Protein AF-A0A9X2XZZ4-F1 (afdb_monomer)

Foldseek 3Di:
DPQFPDFDDDPPDPAGQETEHEPEPDDPLVSLVVVLVVLVVGPDDNHEYEYEYAPVCVVVNCVNCPDPVNVPRPHFYWYAHPCLCVVCVVVCVVPPPDPCSVVVRIGGD

Nearest PDB structures (foldseek):
  3krs-assembly1_B  TM=5.384E-01  e=3.162E+00  Cryptosporidium parvum Iowa II
  6xhs-assembly3_F  TM=4.566E-01  e=5.737E+00  Staphylococcus aureus
  6xhr-assembly1_B  TM=4.551E-01  e=6.996E+00  Staphylococcus aureus
  7ngb-assembly1_B  TM=5.444E-01  e=9.117E+00  Homo sapiens
  4pc8-assembly1_A  TM=3.777E-01  e=6.996E+00  Trypanosoma brucei brucei

Mean predicted aligned error: 3.73 Å

InterPro domains:
  IPR059547 Type II restriction enzyme NmeDI, C-terminal domain [PF27126] (2-93)

Structure (mmCIF, N/CA/C/O backbone):
data_AF-A0A9X2XZZ4-F1
#
_entry.id   AF-A0A9X2XZZ4-F1
#
loop_
_atom_site.group_PDB
_atom_site.id
_atom_site.type_symbol
_atom_site.label_atom_id
_atom_site.label_alt_id
_atom_site.label_comp_id
_atom_site.label_asym_id
_atom_site.label_entity_id
_atom_site.label_seq_id
_atom_site.pdbx_PDB_ins_code
_atom_site.Cartn_x
_atom_site.Cartn_y
_atom_site.Cartn_z
_atom_site.occupancy
_atom_site.B_iso_or_equiv
_atom_site.auth_seq_id
_atom_site.auth_comp_id
_atom_site.auth_asym_id
_atom_site.auth_atom_id
_atom_site.pdbx_PDB_model_num
ATOM 1 N N . MET A 1 1 ? -4.856 20.047 1.719 1.00 48.12 1 MET A N 1
ATOM 2 C CA . MET A 1 1 ? -4.212 18.736 1.499 1.00 48.12 1 MET A CA 1
ATOM 3 C C . MET A 1 1 ? -5.303 17.690 1.310 1.00 48.12 1 MET A C 1
ATOM 5 O O . MET A 1 1 ? -6.062 17.462 2.237 1.00 48.12 1 MET A O 1
ATOM 9 N N . LYS A 1 2 ? -5.450 17.139 0.102 1.00 54.53 2 LYS A N 1
ATOM 10 C CA . LYS A 1 2 ? -6.360 16.025 -0.226 1.00 54.53 2 LYS A CA 1
ATOM 11 C C . LYS A 1 2 ? -5.663 15.182 -1.288 1.00 54.53 2 LYS A C 1
ATOM 13 O O . LYS A 1 2 ? -5.840 15.446 -2.469 1.00 54.53 2 LYS A O 1
ATOM 18 N N . LEU A 1 3 ? -4.768 14.295 -0.878 1.00 74.94 3 LEU A N 1
ATOM 19 C CA . LEU A 1 3 ? -3.950 13.532 -1.822 1.00 74.94 3 LEU A CA 1
ATOM 20 C C . LEU A 1 3 ? -3.757 12.083 -1.361 1.00 74.94 3 LEU A C 1
ATOM 22 O O . LEU A 1 3 ? -2.754 11.503 -1.719 1.00 74.94 3 LEU A O 1
ATOM 26 N N . ILE A 1 4 ? -4.663 11.546 -0.537 1.00 91.75 4 ILE A N 1
ATOM 27 C CA . ILE A 1 4 ? -4.741 10.098 -0.328 1.00 91.75 4 ILE A CA 1
ATOM 28 C C . ILE A 1 4 ? -5.813 9.571 -1.271 1.00 91.75 4 ILE A C 1
ATOM 30 O O . ILE A 1 4 ? -6.953 10.040 -1.199 1.00 91.75 4 ILE A O 1
ATOM 34 N N . ASP A 1 5 ? -5.446 8.646 -2.153 1.00 93.69 5 ASP A N 1
ATOM 35 C CA . ASP A 1 5 ? -6.344 8.161 -3.208 1.00 93.69 5 ASP A CA 1
ATOM 36 C C . ASP A 1 5 ? -7.551 7.397 -2.651 1.00 93.69 5 ASP A C 1
ATOM 38 O O . ASP A 1 5 ? -8.676 7.579 -3.123 1.00 93.69 5 ASP A O 1
ATOM 42 N N . VAL A 1 6 ? -7.340 6.553 -1.636 1.00 95.06 6 VAL A N 1
ATOM 43 C CA . VAL A 1 6 ? -8.414 5.773 -1.005 1.00 95.06 6 VAL A CA 1
ATOM 44 C C . VAL A 1 6 ? -8.252 5.755 0.509 1.00 95.06 6 VAL A C 1
ATOM 46 O O . VAL A 1 6 ? -7.209 5.369 1.033 1.00 95.06 6 VAL A O 1
ATOM 49 N N . LEU A 1 7 ? -9.330 6.096 1.215 1.00 93.94 7 LEU A N 1
ATOM 50 C CA . LEU A 1 7 ? -9.484 5.870 2.650 1.00 93.94 7 LEU A CA 1
ATOM 51 C C . LEU A 1 7 ? -10.514 4.766 2.875 1.00 93.94 7 LEU A C 1
ATOM 53 O O . LEU A 1 7 ? -11.611 4.809 2.317 1.00 93.94 7 LEU A O 1
ATOM 57 N N . TRP A 1 8 ? -10.166 3.794 3.710 1.00 93.44 8 TRP A N 1
ATOM 58 C CA . TRP A 1 8 ? -11.057 2.721 4.122 1.00 93.44 8 TRP A CA 1
ATOM 59 C C . TRP A 1 8 ? -11.518 2.970 5.554 1.00 93.44 8 TRP A C 1
ATOM 61 O O . TRP A 1 8 ? -10.699 3.026 6.472 1.00 93.44 8 TRP A O 1
ATOM 71 N N . PHE A 1 9 ? -12.831 3.080 5.742 1.00 92.19 9 PHE A N 1
ATOM 72 C CA . PHE A 1 9 ? -13.443 3.291 7.050 1.00 92.19 9 PHE A CA 1
ATOM 73 C C . PHE A 1 9 ? -13.955 1.988 7.653 1.00 92.19 9 PHE A C 1
ATOM 75 O O . PHE A 1 9 ? -14.460 1.110 6.946 1.00 92.19 9 PHE A O 1
ATOM 82 N N . GLU A 1 10 ? -13.852 1.869 8.970 1.00 91.31 10 GLU A N 1
ATOM 83 C CA . GLU A 1 10 ? -14.551 0.824 9.703 1.00 91.31 10 GLU A CA 1
ATOM 84 C C . GLU A 1 10 ? -16.067 0.980 9.536 1.00 91.31 10 GLU A C 1
ATOM 86 O O . GLU A 1 10 ? -16.632 2.076 9.540 1.00 91.31 10 GLU A O 1
ATOM 91 N N . LYS A 1 11 ? -16.747 -0.150 9.332 1.00 89.94 11 LYS A N 1
ATOM 92 C CA . LYS A 1 11 ? -18.173 -0.156 9.020 1.00 89.94 11 LYS A CA 1
ATOM 93 C C . LYS A 1 11 ? -18.969 0.445 10.180 1.00 89.94 11 LYS A C 1
ATOM 95 O O . LYS A 1 11 ? -18.997 -0.112 11.271 1.00 89.94 11 LYS A O 1
ATOM 100 N N . GLY A 1 12 ? -19.688 1.530 9.900 1.00 92.56 12 GLY A N 1
ATOM 101 C CA . GLY A 1 12 ? -20.537 2.206 10.884 1.00 92.56 12 GLY A CA 1
ATOM 102 C C . GLY A 1 12 ? -19.806 3.227 11.758 1.00 92.56 12 GLY A C 1
ATOM 103 O O . GLY A 1 12 ? -20.435 3.788 12.651 1.00 92.56 12 GLY A O 1
ATOM 104 N N . THR A 1 13 ? -18.526 3.505 11.499 1.00 90.50 13 THR A N 1
ATOM 105 C CA . THR A 1 13 ? -17.756 4.537 12.206 1.00 90.50 13 THR A CA 1
ATOM 106 C C . THR A 1 13 ? -17.090 5.494 11.211 1.00 90.50 13 THR A C 1
ATOM 108 O O . THR A 1 13 ? -17.113 5.286 9.998 1.00 90.50 13 THR A O 1
ATOM 111 N N . SER A 1 14 ? -16.515 6.585 11.719 1.00 88.69 14 SER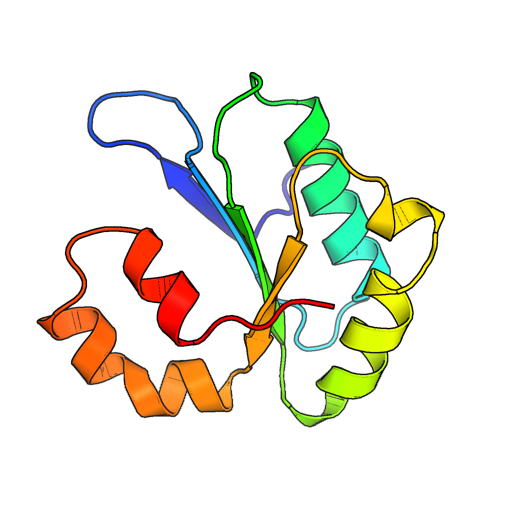 A N 1
ATOM 112 C CA . SER A 1 14 ? -15.656 7.494 10.947 1.00 88.69 14 SER A CA 1
ATOM 113 C C . SER A 1 14 ? -14.167 7.173 11.115 1.00 88.69 14 SER A C 1
ATOM 115 O O . SER A 1 14 ? -13.322 8.000 10.774 1.00 88.69 14 SER A O 1
ATOM 117 N N . ASN A 1 15 ? -13.835 5.998 11.657 1.00 89.50 15 ASN A N 1
ATOM 118 C CA . ASN A 1 15 ? -12.457 5.596 11.913 1.00 89.50 15 ASN A CA 1
ATOM 119 C C . ASN A 1 15 ? -11.824 5.076 10.623 1.00 89.50 15 ASN A C 1
ATOM 121 O O . ASN A 1 15 ? -12.356 4.164 9.988 1.00 89.50 15 ASN A O 1
ATOM 125 N N . VAL A 1 16 ? -10.684 5.648 10.239 1.00 90.88 16 VAL A N 1
ATOM 126 C CA . VAL A 1 16 ? -9.879 5.160 9.113 1.00 90.88 16 VAL A CA 1
ATOM 127 C C . VAL A 1 16 ? -9.092 3.944 9.584 1.00 90.88 16 VAL A C 1
ATOM 129 O O . VAL A 1 16 ? -8.264 4.086 10.470 1.00 90.88 16 VAL A O 1
ATOM 132 N N . ILE A 1 17 ? -9.322 2.779 8.976 1.00 91.94 17 ILE A N 1
ATOM 133 C CA . ILE A 1 17 ? -8.629 1.515 9.300 1.00 91.94 17 ILE A CA 1
ATOM 134 C C . ILE A 1 17 ? -7.563 1.134 8.271 1.00 91.94 17 ILE A C 1
ATOM 136 O O . ILE A 1 17 ? -6.650 0.359 8.553 1.00 91.94 17 ILE A O 1
ATOM 140 N N . ALA A 1 18 ? -7.666 1.673 7.057 1.00 93.50 18 ALA A N 1
ATOM 141 C CA . ALA A 1 18 ? -6.633 1.534 6.047 1.00 93.50 18 ALA A CA 1
ATOM 142 C C . ALA A 1 18 ? -6.627 2.723 5.089 1.00 93.50 18 ALA A C 1
ATOM 144 O O . ALA A 1 18 ? -7.641 3.398 4.902 1.00 93.50 18 ALA A O 1
ATOM 145 N N . ALA A 1 19 ? -5.488 2.952 4.447 1.00 94.81 19 ALA A N 1
ATOM 146 C CA . ALA A 1 19 ? -5.350 3.946 3.391 1.00 94.81 19 ALA A CA 1
ATOM 147 C C . ALA A 1 19 ? -4.480 3.411 2.257 1.00 94.81 19 ALA A C 1
ATOM 149 O O . ALA A 1 19 ? -3.551 2.635 2.494 1.00 94.81 19 ALA A O 1
ATOM 150 N N . PHE A 1 20 ? -4.781 3.837 1.034 1.00 96.00 20 PHE A N 1
ATOM 151 C CA . PHE A 1 20 ? -4.065 3.429 -0.166 1.00 96.00 20 PHE A CA 1
ATOM 152 C C . PHE A 1 20 ? -3.664 4.658 -0.962 1.00 96.00 20 PHE A C 1
ATOM 154 O O . PHE A 1 20 ? -4.485 5.542 -1.205 1.00 96.00 20 PHE A O 1
ATOM 161 N N . GLU A 1 21 ? -2.411 4.656 -1.392 1.00 96.00 21 GLU A N 1
ATOM 162 C CA . GLU A 1 21 ? -1.816 5.702 -2.207 1.00 96.00 21 GLU A CA 1
ATOM 163 C C . GLU A 1 21 ? -1.186 5.089 -3.459 1.00 96.00 21 GLU A C 1
ATOM 165 O O . GLU A 1 21 ? -0.333 4.202 -3.369 1.00 96.00 21 GLU A O 1
ATOM 170 N N . VAL A 1 22 ? -1.612 5.531 -4.640 1.00 95.69 22 VAL A N 1
ATOM 171 C CA . VAL A 1 22 ? -1.263 4.932 -5.930 1.00 95.69 22 VAL A CA 1
ATOM 172 C C . VAL A 1 22 ? -0.150 5.731 -6.606 1.00 95.69 22 VAL A C 1
ATOM 174 O O . VAL A 1 22 ? -0.366 6.733 -7.282 1.00 95.69 22 VAL A O 1
ATOM 177 N N . GLU A 1 23 ? 1.078 5.223 -6.536 1.00 93.81 23 GLU A N 1
ATOM 178 C CA . GLU A 1 23 ? 2.262 5.922 -7.045 1.00 93.81 23 GLU A CA 1
ATOM 179 C C . GLU A 1 23 ? 2.745 5.342 -8.386 1.00 93.81 23 GLU A C 1
ATOM 181 O O . GLU A 1 23 ? 3.793 4.695 -8.502 1.00 93.81 23 GLU A O 1
ATOM 186 N N . LYS A 1 24 ? 1.984 5.606 -9.458 1.00 89.69 24 LYS A N 1
ATOM 187 C CA . LYS A 1 24 ? 2.292 5.107 -10.816 1.00 89.69 24 LYS A CA 1
ATOM 188 C C . LYS A 1 24 ? 3.463 5.832 -11.489 1.00 89.69 24 LYS A C 1
ATOM 190 O O . LYS A 1 24 ? 4.354 5.187 -12.045 1.00 89.69 24 LYS A O 1
ATOM 195 N N . SER A 1 25 ? 3.430 7.161 -11.491 1.00 83.44 25 SER A N 1
ATOM 196 C CA . SER A 1 25 ? 4.401 8.030 -12.185 1.00 83.44 25 SER A CA 1
ATOM 197 C C . SER A 1 25 ? 4.799 9.266 -11.380 1.00 83.44 25 SER A C 1
ATOM 199 O O . SER A 1 25 ? 5.672 10.019 -11.798 1.00 83.44 25 SER A O 1
ATOM 201 N N . THR A 1 26 ? 4.158 9.476 -10.237 1.00 87.31 26 THR A N 1
ATOM 202 C CA . THR A 1 26 ? 4.432 10.541 -9.277 1.00 87.31 26 THR A CA 1
ATOM 203 C C . THR A 1 26 ? 5.492 10.107 -8.259 1.00 87.31 26 THR A C 1
ATOM 205 O O . THR A 1 26 ? 6.033 8.995 -8.314 1.00 87.31 26 THR A O 1
ATOM 208 N N . SER A 1 27 ? 5.903 11.027 -7.389 1.00 91.88 27 SER A N 1
ATOM 209 C CA . SER A 1 27 ? 6.974 10.787 -6.422 1.00 91.88 27 SER A CA 1
ATOM 210 C C . SER A 1 27 ? 6.531 9.817 -5.323 1.00 91.88 27 SER A C 1
ATOM 212 O O . SER A 1 27 ? 5.716 10.178 -4.480 1.00 91.88 27 SER A O 1
ATOM 214 N N . ILE A 1 28 ? 7.171 8.641 -5.254 1.00 94.44 28 ILE A N 1
ATOM 215 C CA . ILE A 1 28 ? 6.988 7.678 -4.151 1.00 94.44 28 ILE A CA 1
ATOM 216 C C . ILE A 1 28 ? 7.244 8.339 -2.797 1.00 94.44 28 ILE A C 1
ATOM 218 O O . ILE A 1 28 ? 6.502 8.115 -1.850 1.00 94.44 28 ILE A O 1
ATOM 222 N N . TYR A 1 29 ? 8.283 9.174 -2.704 1.00 93.62 29 TYR A N 1
ATOM 223 C CA . TYR A 1 29 ? 8.622 9.854 -1.457 1.00 93.62 29 TYR A CA 1
ATOM 224 C C . TYR A 1 29 ? 7.505 10.797 -0.998 1.00 93.62 29 TYR A C 1
ATOM 226 O O . TYR A 1 29 ? 7.202 10.874 0.188 1.00 93.62 29 TYR A O 1
ATOM 234 N N . SER A 1 30 ? 6.860 11.486 -1.941 1.00 92.31 30 SER A N 1
ATOM 235 C CA . SER A 1 30 ? 5.723 12.349 -1.627 1.00 92.31 30 SER A CA 1
ATOM 236 C C . SER A 1 30 ? 4.511 11.530 -1.190 1.00 92.31 30 SER A C 1
ATOM 238 O O . SER A 1 30 ? 3.889 11.899 -0.202 1.00 92.31 30 SER A O 1
ATOM 240 N N . GLY A 1 31 ? 4.216 10.405 -1.849 1.00 93.88 31 GLY A N 1
ATOM 241 C CA . GLY A 1 31 ? 3.173 9.469 -1.412 1.00 93.88 31 GLY A CA 1
ATOM 242 C C . GLY A 1 31 ? 3.399 8.938 0.003 1.00 93.88 31 GLY A C 1
ATOM 243 O O . GLY A 1 31 ? 2.488 8.965 0.825 1.00 93.88 31 GLY A O 1
ATOM 244 N N . ILE A 1 32 ? 4.639 8.549 0.323 1.00 94.12 32 ILE A N 1
ATOM 245 C CA . ILE A 1 32 ? 5.035 8.155 1.683 1.00 94.12 32 ILE A CA 1
ATOM 246 C C . ILE A 1 32 ? 4.738 9.281 2.669 1.00 94.12 32 ILE A C 1
ATOM 248 O O . ILE A 1 32 ? 4.064 9.039 3.661 1.00 94.12 32 ILE A O 1
ATOM 252 N N . LEU A 1 33 ? 5.192 10.506 2.391 1.00 92.19 33 LEU A N 1
ATOM 253 C CA . LEU A 1 33 ? 4.999 11.628 3.309 1.00 92.19 33 LEU A CA 1
ATOM 254 C C . LEU A 1 33 ? 3.514 11.931 3.545 1.00 92.19 33 LEU A C 1
ATOM 256 O O . LEU A 1 33 ? 3.127 12.206 4.672 1.00 92.19 33 LEU A O 1
ATOM 260 N N . ARG A 1 34 ? 2.666 11.799 2.520 1.00 92.31 34 ARG A N 1
ATOM 261 C CA . ARG A 1 34 ? 1.212 11.951 2.670 1.00 92.31 34 ARG A CA 1
ATOM 262 C C . ARG A 1 34 ? 0.601 10.896 3.590 1.00 92.31 34 ARG A C 1
ATOM 264 O O . ARG A 1 34 ? -0.253 11.229 4.408 1.00 92.31 34 ARG A O 1
ATOM 271 N N . LEU A 1 35 ? 1.027 9.638 3.465 1.00 93.25 35 LEU A N 1
ATOM 272 C CA . LEU A 1 35 ? 0.594 8.564 4.365 1.00 93.25 35 LEU A CA 1
ATOM 273 C C . LEU A 1 35 ? 1.110 8.790 5.790 1.00 93.25 35 LEU A C 1
ATOM 275 O O . LEU A 1 35 ? 0.381 8.559 6.751 1.00 93.25 35 LEU A O 1
ATOM 279 N N . THR A 1 36 ? 2.331 9.300 5.933 1.00 91.06 36 THR A N 1
ATOM 280 C CA . THR A 1 36 ? 2.894 9.705 7.224 1.00 91.06 36 THR A CA 1
ATOM 281 C C . THR A 1 36 ? 2.091 10.842 7.857 1.00 91.06 36 THR A C 1
ATOM 283 O O . THR A 1 36 ? 1.733 10.756 9.026 1.00 91.06 36 THR A O 1
ATOM 286 N N . ASP A 1 37 ? 1.741 11.881 7.099 1.00 90.38 37 ASP A N 1
ATOM 287 C CA . ASP A 1 37 ? 0.916 12.990 7.592 1.00 90.38 37 ASP A CA 1
ATOM 288 C C . ASP A 1 37 ? -0.476 12.497 8.027 1.00 90.38 37 ASP A C 1
ATOM 290 O O . ASP A 1 37 ? -1.000 12.926 9.059 1.00 90.38 37 ASP A O 1
ATOM 294 N N . LEU A 1 38 ? -1.063 11.550 7.281 1.00 90.00 38 LEU A N 1
ATOM 295 C CA . LEU A 1 38 ? -2.312 10.889 7.664 1.00 90.00 38 LEU A CA 1
ATOM 296 C C . LEU A 1 38 ? -2.156 10.115 8.979 1.00 90.00 38 LEU A C 1
ATOM 298 O O . LEU A 1 38 ? -3.023 10.237 9.839 1.00 90.00 38 LEU A O 1
ATOM 302 N N . CYS A 1 39 ? -1.057 9.372 9.150 1.00 88.31 39 CYS A N 1
ATOM 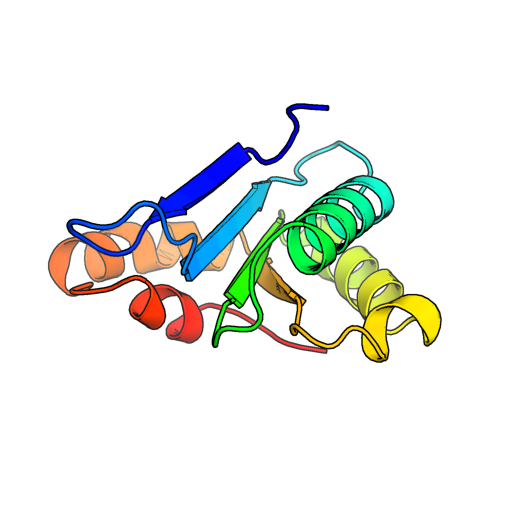303 C CA . CYS A 1 39 ? -0.738 8.627 10.372 1.00 88.31 39 CYS A CA 1
ATOM 304 C C . CYS A 1 39 ? -0.836 9.500 11.623 1.00 88.31 39 CYS A C 1
ATOM 306 O O . CYS A 1 39 ? -1.443 9.098 12.607 1.00 88.31 39 CYS A O 1
ATOM 308 N N . TYR A 1 40 ? -0.251 10.698 11.575 1.00 86.94 40 TYR A N 1
ATOM 309 C CA . TYR A 1 40 ? -0.248 11.631 12.703 1.00 86.94 40 TYR A CA 1
ATOM 310 C C . TYR A 1 40 ? -1.577 12.372 12.891 1.00 86.94 40 TYR A C 1
ATOM 312 O O . TYR A 1 40 ? -1.790 12.995 13.928 1.00 86.94 40 TYR A O 1
ATOM 320 N N . SER A 1 41 ? -2.463 12.333 11.893 1.00 86.19 41 SER A N 1
ATOM 321 C CA . SER A 1 41 ? -3.753 13.031 11.914 1.00 86.19 41 SER A CA 1
ATOM 322 C C . SER A 1 41 ? -4.907 12.168 12.433 1.00 86.19 41 SER A C 1
ATOM 324 O O . SER A 1 41 ? -5.979 12.701 12.719 1.00 86.19 41 SER A O 1
ATOM 326 N N . ILE A 1 42 ? -4.723 10.849 12.522 1.00 84.94 42 ILE A N 1
ATOM 327 C CA . ILE A 1 42 ? -5.742 9.903 12.989 1.00 84.94 42 ILE A CA 1
ATOM 328 C C . ILE A 1 42 ? -5.388 9.370 14.379 1.00 84.94 42 ILE A C 1
ATOM 330 O O . ILE A 1 42 ? -4.225 9.366 14.773 1.00 84.94 42 ILE A O 1
ATOM 334 N N . ALA A 1 43 ? -6.400 8.947 15.140 1.00 73.94 43 ALA A N 1
ATOM 335 C CA . ALA A 1 43 ? -6.182 8.348 16.453 1.00 73.94 43 ALA A CA 1
ATOM 336 C C . ALA A 1 43 ? -5.328 7.071 16.341 1.00 73.94 43 ALA A C 1
ATOM 338 O O . ALA A 1 43 ? -5.421 6.353 15.342 1.00 73.94 43 ALA A O 1
ATOM 339 N N . GLU A 1 44 ? -4.518 6.787 17.367 1.00 66.88 44 GLU A N 1
ATOM 340 C CA . GLU A 1 44 ? -3.744 5.545 17.446 1.00 66.88 44 GLU A CA 1
ATOM 341 C C . GLU A 1 44 ? -4.696 4.338 17.446 1.00 66.88 44 GLU A C 1
ATOM 343 O O . GLU A 1 44 ? -5.430 4.086 18.403 1.00 66.88 44 GLU A O 1
ATOM 348 N N . SER A 1 45 ? -4.699 3.609 16.333 1.00 68.50 45 SER A N 1
ATOM 349 C CA . SER A 1 45 ? -5.389 2.336 16.129 1.00 68.50 45 SER A CA 1
ATOM 350 C C . SER A 1 45 ? -4.551 1.454 15.200 1.00 68.50 45 SER A C 1
ATOM 352 O O . SER A 1 45 ? -3.592 1.939 14.595 1.00 68.50 45 SER A O 1
ATOM 354 N N . ASP A 1 46 ? -4.896 0.166 15.085 1.00 76.38 46 ASP A N 1
ATOM 355 C CA . ASP A 1 46 ? -4.229 -0.837 14.228 1.00 76.38 46 ASP A CA 1
ATOM 356 C C . ASP A 1 46 ? -4.444 -0.566 12.720 1.00 76.38 46 ASP A C 1
ATOM 358 O O . ASP A 1 46 ? -4.951 -1.399 11.962 1.00 76.38 46 ASP A O 1
ATOM 362 N N . ASN A 1 47 ? -4.091 0.638 12.277 1.00 87.69 47 ASN A N 1
ATOM 363 C CA . ASN A 1 47 ? -4.265 1.112 10.915 1.00 87.69 47 ASN A CA 1
ATOM 364 C C . ASN A 1 47 ? -3.173 0.524 10.028 1.00 87.69 47 ASN A C 1
ATOM 366 O O . ASN A 1 47 ? -2.037 0.330 10.461 1.00 87.69 47 ASN A O 1
ATOM 370 N N . VAL A 1 48 ? -3.494 0.266 8.762 1.00 91.75 48 VAL A N 1
ATOM 371 C CA . VAL A 1 48 ? -2.499 -0.217 7.797 1.00 91.75 48 VAL A CA 1
ATOM 372 C C . VAL A 1 48 ? -2.518 0.644 6.547 1.00 91.75 48 VAL A C 1
ATOM 374 O O . VAL A 1 48 ? -3.563 0.857 5.932 1.00 91.75 48 VAL A O 1
ATOM 377 N N . PHE A 1 49 ? -1.345 1.123 6.150 1.00 94.56 49 PHE A N 1
ATOM 378 C CA . PHE A 1 49 ? -1.192 1.983 4.985 1.00 94.56 49 PHE A CA 1
ATOM 379 C C . PHE A 1 49 ? -0.476 1.261 3.858 1.00 94.56 49 PHE A C 1
ATOM 381 O O . PHE A 1 49 ? 0.479 0.518 4.090 1.00 94.56 49 PHE A O 1
ATOM 388 N N . TYR A 1 50 ? -0.939 1.494 2.633 1.00 96.88 50 TYR A N 1
ATOM 389 C CA . TYR A 1 50 ? -0.461 0.805 1.446 1.00 96.88 50 TYR A CA 1
ATOM 390 C C . TYR A 1 50 ? -0.036 1.793 0.367 1.00 96.88 50 TYR A C 1
ATOM 392 O O . TYR A 1 50 ? -0.819 2.628 -0.078 1.00 96.88 50 TYR A O 1
ATOM 400 N N . LEU A 1 51 ? 1.185 1.625 -0.129 1.00 97.06 51 LEU A N 1
ATOM 401 C CA . LEU A 1 51 ? 1.583 2.148 -1.431 1.00 97.06 51 LEU A CA 1
ATOM 402 C C . LEU A 1 51 ? 1.233 1.132 -2.511 1.00 97.06 51 LEU A C 1
ATOM 404 O O . LEU A 1 51 ? 1.656 -0.018 -2.442 1.00 97.06 51 LEU A O 1
ATOM 408 N N . VAL A 1 52 ? 0.512 1.547 -3.541 1.00 97.56 52 VAL A N 1
ATOM 409 C CA . VAL A 1 52 ? 0.210 0.702 -4.696 1.00 97.56 52 VAL A CA 1
ATOM 410 C C . VAL A 1 52 ? 1.075 1.173 -5.860 1.00 97.56 52 VAL A C 1
ATOM 412 O O . VAL A 1 52 ? 0.939 2.305 -6.328 1.00 97.56 52 VAL A O 1
ATOM 415 N N . VAL A 1 53 ? 1.994 0.327 -6.326 1.00 97.50 53 VAL A N 1
ATOM 416 C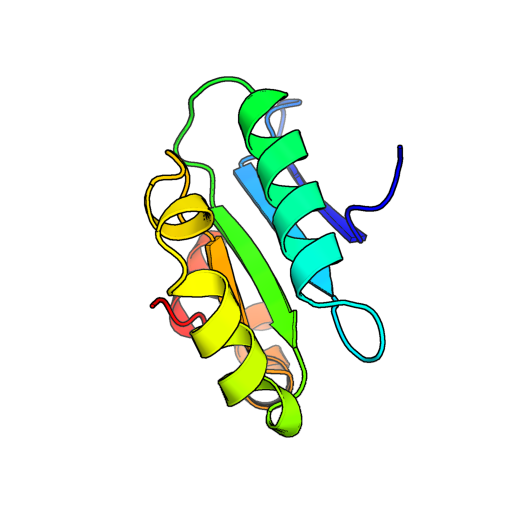 CA . VAL A 1 53 ? 3.031 0.721 -7.295 1.00 97.50 53 VAL A CA 1
ATOM 417 C C . VAL A 1 53 ? 3.198 -0.290 -8.429 1.00 97.50 53 VAL A C 1
ATOM 419 O O . VAL A 1 53 ? 2.941 -1.478 -8.249 1.00 97.50 53 VAL A O 1
ATOM 422 N N . PRO A 1 54 ? 3.673 0.134 -9.611 1.00 97.75 54 PRO A N 1
ATOM 423 C CA . PRO A 1 54 ? 4.100 -0.804 -10.643 1.00 97.75 54 PRO A CA 1
ATOM 424 C C . PRO A 1 54 ? 5.427 -1.484 -10.262 1.00 97.75 54 PRO A C 1
ATOM 426 O O . PRO A 1 54 ? 6.302 -0.872 -9.649 1.00 97.75 54 PRO A O 1
ATOM 429 N N . GLU A 1 55 ? 5.625 -2.714 -10.729 1.00 97.44 55 GLU A N 1
ATOM 430 C CA . GLU A 1 55 ? 6.757 -3.615 -10.421 1.00 97.44 55 GLU A CA 1
ATOM 431 C C . GLU A 1 55 ? 8.101 -2.951 -10.702 1.00 97.44 55 GLU A C 1
ATOM 433 O O . GLU A 1 55 ? 9.045 -3.039 -9.923 1.00 97.44 55 GLU A O 1
ATOM 438 N N . LYS A 1 56 ? 8.173 -2.213 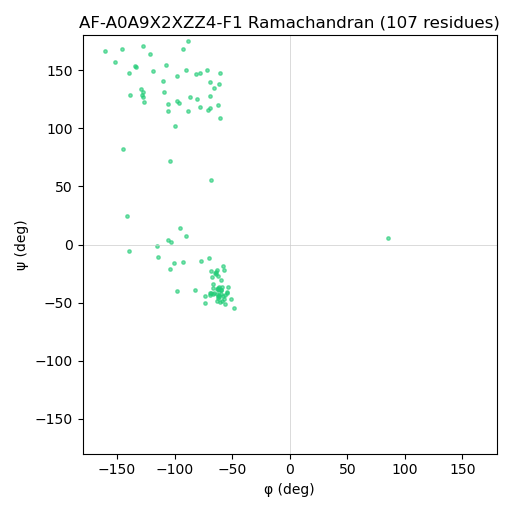-11.815 1.00 97.19 56 LYS A N 1
ATOM 439 C CA . LYS A 1 56 ? 9.382 -1.499 -12.242 1.00 97.19 56 LYS A CA 1
ATOM 440 C C . LYS A 1 56 ? 9.902 -0.494 -11.204 1.00 97.19 56 LYS A C 1
ATOM 442 O O . LYS A 1 56 ? 11.050 -0.080 -11.305 1.00 97.19 56 LYS A O 1
ATOM 447 N N . ARG A 1 57 ? 9.060 -0.081 -10.249 1.00 96.38 57 ARG A N 1
ATOM 448 C CA . ARG A 1 57 ? 9.385 0.870 -9.178 1.00 96.38 57 ARG A CA 1
ATOM 449 C C . ARG A 1 57 ? 9.556 0.213 -7.812 1.00 96.38 57 ARG A C 1
ATOM 451 O O . ARG A 1 57 ? 9.777 0.917 -6.834 1.00 96.38 57 ARG A O 1
ATOM 458 N N . GLU A 1 58 ? 9.478 -1.111 -7.721 1.00 97.56 58 GLU A N 1
ATOM 459 C CA . GLU A 1 58 ? 9.600 -1.829 -6.449 1.00 97.56 58 GLU A CA 1
ATOM 460 C C . GLU A 1 58 ? 10.916 -1.503 -5.732 1.00 97.56 58 GLU A C 1
ATOM 462 O O . GLU A 1 58 ? 10.921 -1.197 -4.543 1.00 97.56 58 GLU A O 1
ATOM 467 N N . LYS A 1 59 ? 12.030 -1.469 -6.473 1.00 97.44 59 LYS A N 1
ATOM 468 C CA . LYS A 1 59 ? 13.341 -1.100 -5.916 1.00 97.44 59 LYS A CA 1
ATOM 469 C C . LYS A 1 59 ? 13.348 0.309 -5.318 1.00 97.44 59 LYS A C 1
ATOM 471 O O . LYS A 1 59 ? 13.945 0.510 -4.264 1.00 97.44 59 LYS A O 1
ATOM 476 N N . ASP A 1 60 ? 12.666 1.259 -5.959 1.00 96.44 60 ASP A N 1
ATOM 477 C CA . ASP A 1 60 ? 12.548 2.628 -5.453 1.00 96.44 60 ASP A CA 1
ATOM 478 C C . ASP A 1 60 ? 11.725 2.660 -4.161 1.00 96.44 60 ASP A C 1
ATOM 480 O O . ASP A 1 60 ? 12.109 3.337 -3.210 1.00 96.44 60 ASP A O 1
ATOM 484 N N . VAL A 1 61 ? 10.621 1.907 -4.096 1.00 96.50 61 VAL A N 1
ATOM 485 C CA . VAL A 1 61 ? 9.803 1.785 -2.878 1.00 96.50 61 VAL A CA 1
ATOM 486 C C . VAL A 1 61 ? 10.619 1.203 -1.734 1.00 96.50 61 VAL A C 1
ATOM 488 O O . VAL A 1 61 ? 10.666 1.807 -0.664 1.00 96.50 61 VAL A O 1
ATOM 491 N N . ILE A 1 62 ? 11.318 0.091 -1.969 1.00 96.62 62 ILE A N 1
ATOM 492 C CA . ILE A 1 62 ? 12.173 -0.543 -0.960 1.00 96.62 62 ILE A CA 1
ATOM 493 C C . ILE A 1 62 ? 13.228 0.448 -0.465 1.00 96.62 62 ILE A C 1
ATOM 495 O O . ILE A 1 62 ? 13.396 0.611 0.744 1.00 96.62 62 ILE A O 1
ATOM 499 N N . LEU A 1 63 ? 13.898 1.162 -1.373 1.00 95.94 63 LEU A N 1
ATOM 500 C CA . LEU A 1 63 ? 14.901 2.164 -1.017 1.00 95.94 63 LEU A CA 1
ATOM 501 C C . LEU A 1 63 ? 14.325 3.289 -0.144 1.00 95.94 63 LEU A C 1
ATOM 503 O O . LEU A 1 63 ? 14.980 3.711 0.807 1.00 95.94 63 LEU A O 1
ATOM 507 N N . GLN A 1 64 ? 13.130 3.798 -0.458 1.00 95.19 64 GLN A N 1
ATOM 508 C CA . GLN A 1 64 ? 12.513 4.887 0.307 1.00 95.19 64 GLN A CA 1
ATOM 509 C C . GLN A 1 64 ? 11.991 4.416 1.670 1.00 95.19 64 GLN A C 1
ATOM 5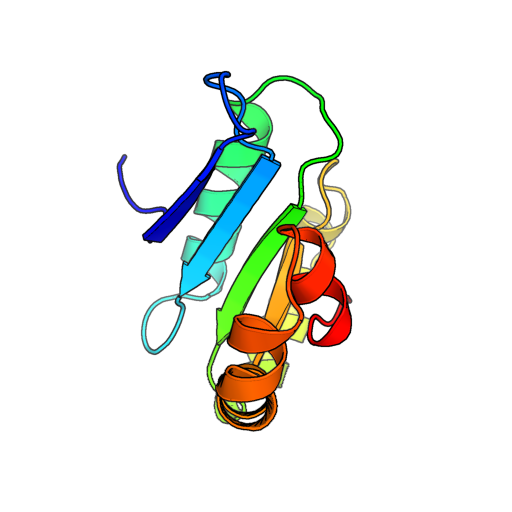11 O O . GLN A 1 64 ? 12.254 5.081 2.670 1.00 95.19 64 GLN A O 1
ATOM 516 N N . LEU A 1 65 ? 11.317 3.263 1.731 1.00 94.12 65 LEU A N 1
ATOM 517 C CA . LEU A 1 65 ? 10.808 2.689 2.983 1.00 94.12 65 LEU A CA 1
ATOM 518 C C . LEU A 1 65 ? 11.938 2.237 3.923 1.00 94.12 65 LEU A C 1
ATOM 520 O O . LEU A 1 65 ? 11.790 2.306 5.138 1.00 94.12 65 LEU A O 1
ATOM 524 N N . SER A 1 66 ? 13.100 1.858 3.380 1.00 93.88 66 SER A N 1
ATOM 525 C CA . SER A 1 66 ? 14.282 1.489 4.179 1.00 93.88 66 SER A CA 1
ATOM 526 C C . SER A 1 66 ? 14.939 2.672 4.897 1.00 93.88 66 SER A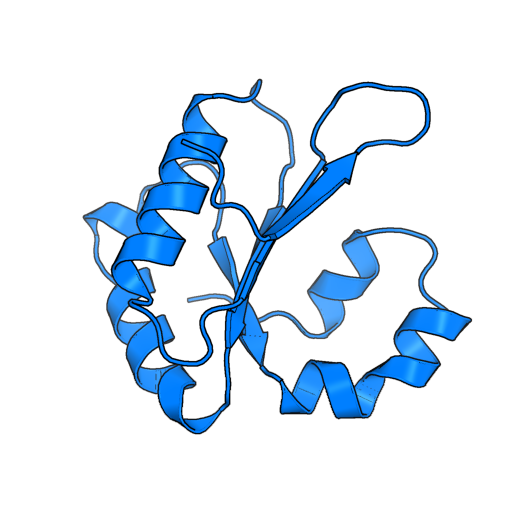 C 1
ATOM 528 O O . SER A 1 66 ? 15.834 2.471 5.722 1.00 93.88 66 SER A O 1
ATOM 530 N N . ARG A 1 67 ? 14.565 3.918 4.577 1.00 91.88 67 ARG A N 1
ATOM 531 C CA . ARG A 1 67 ? 15.182 5.104 5.185 1.00 91.88 67 ARG A CA 1
ATOM 532 C C . ARG A 1 67 ? 14.856 5.155 6.681 1.00 91.88 67 ARG A C 1
ATOM 534 O O . ARG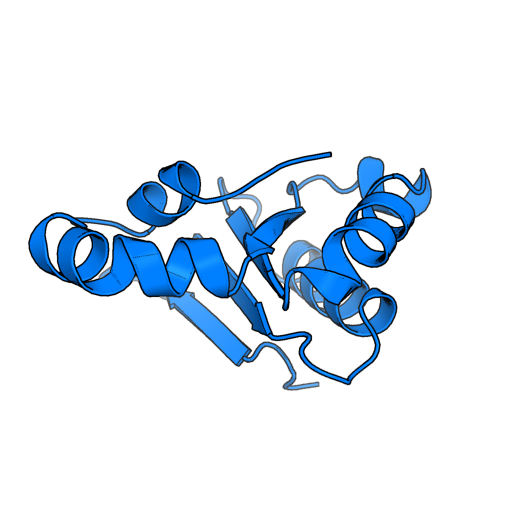 A 1 67 ? 13.684 5.039 7.029 1.00 91.88 67 ARG A O 1
ATOM 541 N N . PRO A 1 68 ? 15.830 5.439 7.568 1.00 90.25 68 PRO A N 1
ATOM 542 C CA . PRO A 1 68 ? 15.585 5.504 9.014 1.00 90.25 68 PRO A CA 1
ATOM 543 C C . PRO A 1 68 ? 14.445 6.450 9.417 1.00 90.25 68 PRO A C 1
ATOM 545 O O . PRO A 1 68 ? 13.666 6.134 10.308 1.00 90.25 68 PRO A O 1
ATOM 548 N N . ALA A 1 69 ? 14.308 7.580 8.717 1.00 87.12 69 ALA A N 1
ATOM 549 C CA . ALA A 1 69 ? 13.232 8.545 8.950 1.00 87.12 69 ALA A CA 1
ATOM 550 C C . ALA A 1 69 ? 11.824 7.992 8.655 1.00 87.12 69 ALA A C 1
ATOM 552 O O . ALA A 1 69 ? 10.851 8.507 9.191 1.00 87.12 69 ALA A O 1
ATOM 553 N N . ILE A 1 70 ? 11.715 6.963 7.809 1.00 87.81 70 ILE A N 1
ATOM 554 C CA . ILE A 1 70 ? 10.449 6.317 7.441 1.00 87.81 70 ILE A CA 1
ATOM 555 C C . ILE A 1 70 ? 10.232 5.044 8.261 1.00 87.81 70 ILE A C 1
ATOM 557 O O . ILE A 1 70 ? 9.134 4.791 8.743 1.00 87.81 70 ILE A O 1
ATOM 561 N N . LYS A 1 71 ? 11.292 4.264 8.482 1.00 83.38 71 LYS A N 1
ATOM 562 C CA . LYS A 1 71 ? 11.225 2.988 9.204 1.00 83.38 71 LYS A CA 1
ATOM 563 C C . LYS A 1 71 ? 10.764 3.126 10.660 1.00 83.38 71 LYS A C 1
ATOM 565 O O . LYS A 1 71 ? 10.198 2.190 11.209 1.00 83.38 71 LYS A O 1
ATOM 570 N N . ASN A 1 72 ? 11.004 4.285 11.270 1.00 80.50 72 ASN A N 1
ATOM 571 C CA . ASN A 1 72 ? 10.661 4.564 12.666 1.00 80.50 72 ASN A CA 1
ATOM 572 C C . ASN A 1 72 ? 9.250 5.155 12.854 1.00 80.50 72 ASN A C 1
ATOM 574 O O . ASN A 1 72 ? 8.919 5.587 13.957 1.00 80.50 72 ASN A O 1
ATOM 578 N N . ILE A 1 73 ? 8.431 5.225 11.800 1.00 80.00 73 ILE A N 1
ATOM 579 C CA . ILE A 1 73 ? 7.037 5.669 11.914 1.00 80.00 73 ILE A CA 1
ATOM 580 C C . ILE A 1 73 ? 6.235 4.601 12.671 1.00 80.00 73 ILE A C 1
ATOM 582 O O 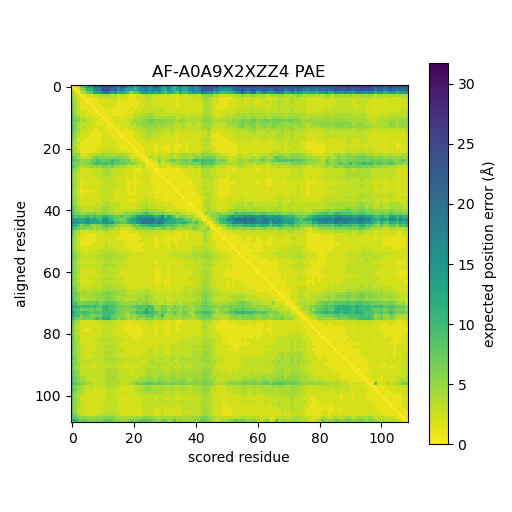. ILE A 1 73 ? 6.432 3.406 12.467 1.00 80.00 73 ILE A O 1
ATOM 586 N N . HIS A 1 74 ? 5.329 5.043 13.548 1.00 75.50 74 HIS A N 1
ATOM 587 C CA . HIS A 1 74 ? 4.538 4.161 14.411 1.00 75.50 74 HIS A CA 1
ATOM 588 C C . HIS A 1 74 ? 3.667 3.171 13.619 1.00 75.50 74 HIS A C 1
ATOM 590 O O . HIS A 1 74 ? 3.576 1.998 13.977 1.00 75.50 74 HIS A O 1
ATOM 596 N N . THR A 1 75 ? 3.071 3.622 12.514 1.00 80.38 75 THR A N 1
ATOM 597 C CA . THR A 1 75 ? 2.259 2.776 11.637 1.00 80.38 75 THR A CA 1
ATOM 598 C C . THR A 1 75 ? 3.076 2.280 10.440 1.00 80.38 75 THR A C 1
ATOM 600 O O . THR A 1 75 ? 3.592 3.097 9.671 1.00 80.38 75 THR A O 1
ATOM 603 N N . PRO A 1 76 ? 3.182 0.955 10.225 1.00 81.06 76 PRO A N 1
ATOM 604 C CA . PRO A 1 76 ? 3.949 0.410 9.116 1.00 81.06 76 PRO A CA 1
ATOM 605 C C . PRO A 1 76 ? 3.273 0.713 7.772 1.00 81.06 76 PRO A C 1
ATOM 607 O O . PRO A 1 76 ? 2.106 0.380 7.551 1.00 81.06 76 PRO A O 1
ATOM 610 N N . ILE A 1 77 ? 4.039 1.292 6.845 1.00 93.25 77 ILE A N 1
ATOM 611 C CA . ILE A 1 77 ? 3.634 1.443 5.444 1.00 93.25 77 ILE A CA 1
ATOM 612 C C . ILE A 1 77 ? 4.064 0.184 4.688 1.00 93.25 77 ILE A C 1
ATOM 614 O O . ILE A 1 77 ? 5.255 -0.097 4.538 1.00 93.25 77 ILE A O 1
ATOM 618 N N . LYS A 1 78 ? 3.083 -0.573 4.204 1.00 96.00 78 LYS A N 1
ATOM 619 C CA . LYS A 1 78 ? 3.270 -1.718 3.310 1.00 96.00 78 LYS A CA 1
ATOM 620 C C . LYS A 1 78 ? 3.163 -1.257 1.856 1.00 96.00 78 LYS A C 1
ATOM 622 O O 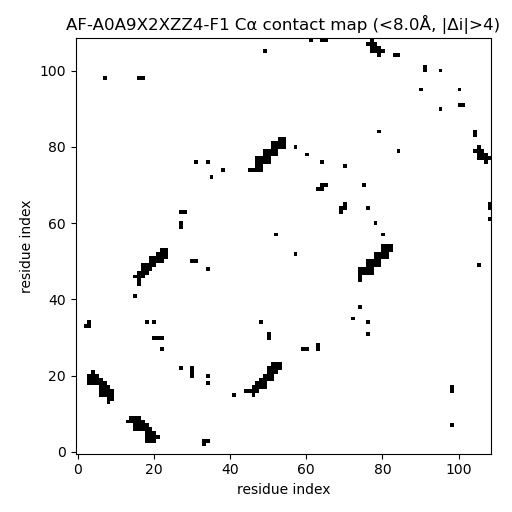. LYS A 1 78 ? 2.717 -0.145 1.569 1.00 96.00 78 LYS A O 1
ATOM 627 N N . TYR A 1 79 ? 3.534 -2.112 0.911 1.00 97.69 79 TYR A N 1
ATOM 628 C CA . TYR A 1 79 ? 3.304 -1.849 -0.509 1.00 97.69 79 TYR A CA 1
ATOM 629 C C . TYR A 1 79 ? 2.719 -3.054 -1.242 1.00 97.69 79 TYR A C 1
ATOM 631 O O . TYR A 1 79 ? 2.914 -4.198 -0.844 1.00 97.69 79 TYR A O 1
ATOM 639 N N . ILE A 1 80 ? 1.980 -2.786 -2.313 1.00 98.25 80 ILE A N 1
ATOM 640 C CA . ILE A 1 80 ? 1.324 -3.771 -3.173 1.00 98.25 80 ILE A CA 1
ATOM 641 C C . ILE A 1 80 ? 1.739 -3.476 -4.612 1.00 98.25 80 ILE A C 1
ATOM 643 O O . ILE A 1 80 ? 1.659 -2.333 -5.072 1.00 98.25 80 ILE A O 1
ATOM 647 N N . LEU A 1 81 ? 2.174 -4.507 -5.332 1.00 98.19 81 LEU A N 1
ATOM 648 C CA . LEU A 1 81 ? 2.487 -4.375 -6.751 1.00 98.19 81 LEU A CA 1
ATOM 649 C C . LEU A 1 81 ? 1.213 -4.454 -7.600 1.00 98.19 81 LEU A C 1
ATOM 651 O O . LEU A 1 81 ? 0.280 -5.193 -7.284 1.00 98.19 81 LEU A O 1
ATOM 655 N N . PHE A 1 82 ? 1.176 -3.725 -8.714 1.00 97.69 82 PHE A N 1
ATOM 656 C CA . PHE A 1 82 ? 0.040 -3.748 -9.646 1.00 97.69 82 PHE A CA 1
ATOM 657 C C . PHE A 1 82 ? -0.240 -5.152 -10.199 1.00 97.69 82 PHE A C 1
ATOM 659 O O . PHE A 1 82 ? -1.397 -5.517 -10.390 1.00 97.69 82 PHE A O 1
ATOM 666 N N . SER A 1 83 ? 0.802 -5.934 -10.447 1.00 97.88 83 SER A N 1
ATOM 667 C CA . SER A 1 83 ? 0.763 -7.324 -10.903 1.00 97.88 83 SER A CA 1
ATOM 668 C C . SER A 1 83 ? 0.099 -8.225 -9.878 1.00 97.88 83 SER A C 1
ATOM 670 O O . SER A 1 83 ? -0.830 -8.929 -10.250 1.00 97.88 83 SER A O 1
ATOM 672 N N . GLU A 1 84 ? 0.496 -8.141 -8.608 1.00 97.94 84 GLU A N 1
ATOM 673 C CA . GLU A 1 84 ? -0.116 -8.888 -7.501 1.00 97.94 84 GLU A CA 1
ATOM 674 C C . GLU A 1 84 ? -1.606 -8.556 -7.382 1.00 97.94 84 GLU A C 1
ATOM 676 O O . GLU A 1 84 ? -2.459 -9.446 -7.369 1.00 97.94 84 GLU A O 1
ATOM 681 N N . LEU A 1 85 ? -1.938 -7.260 -7.386 1.00 96.31 85 LEU A N 1
ATOM 682 C CA . LEU A 1 85 ? -3.323 -6.807 -7.303 1.00 96.31 85 LEU A CA 1
ATOM 683 C C . LEU A 1 85 ? -4.151 -7.295 -8.499 1.00 96.31 85 LEU A C 1
ATOM 685 O O . LEU A 1 85 ? -5.270 -7.769 -8.326 1.00 96.31 85 LEU A O 1
ATOM 689 N N . ARG A 1 86 ? -3.603 -7.215 -9.716 1.00 97.06 86 ARG A N 1
ATOM 690 C CA . ARG A 1 86 ? -4.282 -7.654 -10.941 1.00 97.06 86 ARG A CA 1
ATOM 691 C C . ARG A 1 86 ? -4.443 -9.169 -10.997 1.00 97.06 86 ARG A C 1
ATOM 693 O O . ARG A 1 86 ? -5.506 -9.639 -11.382 1.00 97.06 86 ARG A O 1
ATOM 700 N N . GLN A 1 87 ? -3.407 -9.916 -10.630 1.00 98.19 87 GLN A N 1
ATOM 701 C CA . GLN A 1 87 ? -3.401 -11.376 -10.632 1.00 98.19 87 GLN A CA 1
ATOM 702 C C . GLN A 1 87 ? -4.438 -11.941 -9.661 1.00 98.19 87 GLN A C 1
ATOM 704 O O . GLN A 1 87 ? -5.076 -12.948 -9.961 1.00 98.19 87 GLN A O 1
ATOM 709 N N . HIS A 1 88 ? -4.621 -11.289 -8.514 1.00 97.56 88 HIS A N 1
ATOM 710 C CA . HIS A 1 88 ? -5.496 -11.777 -7.454 1.00 97.56 88 HIS A CA 1
ATOM 711 C C . HIS A 1 88 ? -6.845 -11.052 -7.367 1.00 97.56 88 HIS A C 1
ATOM 713 O O . HIS A 1 88 ? -7.649 -11.411 -6.512 1.00 97.56 88 HIS A O 1
ATOM 719 N N . CYS A 1 89 ? -7.135 -10.100 -8.263 1.00 96.38 89 CYS A N 1
ATOM 720 C CA . CYS A 1 89 ? -8.330 -9.247 -8.228 1.00 96.38 89 CYS A CA 1
ATOM 721 C C . CYS A 1 89 ? -9.634 -10.035 -8.016 1.00 96.38 89 CYS A C 1
ATOM 723 O O . CYS A 1 89 ? -10.341 -9.803 -7.038 1.00 96.38 89 CYS A O 1
ATOM 725 N N . ASP A 1 90 ? -9.908 -11.035 -8.860 1.00 97.56 90 ASP A N 1
ATOM 726 C CA . ASP A 1 90 ? -11.149 -11.817 -8.774 1.00 97.56 90 ASP A CA 1
ATOM 727 C C . ASP A 1 90 ? -11.266 -12.581 -7.447 1.00 97.56 90 ASP A C 1
ATOM 729 O O . ASP A 1 90 ? -12.343 -12.664 -6.855 1.00 97.56 90 ASP A O 1
ATOM 733 N N . ALA A 1 91 ? -10.151 -13.119 -6.948 1.00 97.19 91 ALA A N 1
ATOM 734 C CA . ALA A 1 91 ? -10.114 -13.829 -5.674 1.00 97.19 91 ALA A CA 1
ATOM 735 C C . ALA A 1 91 ? -10.323 -12.873 -4.491 1.00 97.19 91 ALA A C 1
ATOM 737 O O . ALA A 1 91 ? -11.084 -13.193 -3.581 1.00 97.19 91 ALA A O 1
ATOM 738 N N . LEU A 1 92 ? -9.705 -11.689 -4.521 1.00 96.50 92 LEU A N 1
ATOM 739 C CA . LEU A 1 92 ? -9.894 -10.644 -3.513 1.00 96.50 92 LEU A CA 1
ATOM 740 C C . LEU A 1 92 ? -11.352 -10.180 -3.480 1.00 96.50 92 LEU A C 1
ATOM 742 O O . LEU A 1 92 ? -11.935 -10.092 -2.405 1.00 96.50 92 LEU A O 1
ATOM 746 N N . CYS A 1 93 ? -11.968 -9.952 -4.642 1.00 94.19 93 CYS A N 1
ATOM 747 C CA . CYS A 1 93 ? -13.371 -9.552 -4.738 1.00 94.19 93 CYS A CA 1
ATOM 748 C C . CYS A 1 93 ? -14.337 -10.653 -4.285 1.00 94.19 93 CYS A C 1
ATOM 750 O O . CYS A 1 93 ? -15.393 -10.349 -3.735 1.00 94.19 93 CYS A O 1
ATOM 752 N N . ARG A 1 94 ? -14.002 -11.926 -4.520 1.00 96.75 94 ARG A N 1
ATOM 753 C CA . ARG A 1 94 ? -14.865 -13.061 -4.169 1.00 96.75 94 ARG A CA 1
ATOM 754 C C . ARG A 1 94 ? -14.748 -13.485 -2.707 1.00 96.75 94 ARG A C 1
ATOM 756 O O . ARG A 1 94 ? -15.748 -13.896 -2.125 1.00 96.75 94 ARG A O 1
ATOM 763 N N . PHE A 1 95 ? -13.540 -13.460 -2.150 1.00 96.06 95 PHE A N 1
ATOM 764 C CA . PHE A 1 95 ? -13.234 -14.041 -0.838 1.00 96.06 95 PHE A CA 1
ATOM 765 C C . PHE A 1 95 ? -12.841 -13.006 0.219 1.00 96.06 95 PHE A C 1
ATOM 767 O O . PHE A 1 95 ? -12.747 -13.355 1.393 1.00 96.06 95 PHE A O 1
ATOM 774 N N . GLY A 1 96 ? -12.595 -11.754 -0.168 1.00 93.94 96 GLY A N 1
ATOM 775 C CA . GLY A 1 96 ? -12.299 -10.677 0.767 1.00 93.94 96 GLY A CA 1
ATOM 776 C C . GLY A 1 96 ? -13.526 -10.302 1.592 1.00 93.94 96 GLY A C 1
ATOM 777 O O . GLY A 1 96 ? -14.525 -9.832 1.055 1.00 93.94 96 GLY A O 1
ATOM 778 N N . ASP A 1 97 ? -13.433 -10.476 2.906 1.00 92.00 97 ASP A N 1
ATOM 779 C CA . ASP A 1 97 ? -14.464 -10.095 3.878 1.00 92.00 97 ASP A CA 1
ATOM 780 C C . ASP A 1 97 ? -14.149 -8.772 4.603 1.00 92.00 97 ASP A C 1
ATOM 782 O O . ASP A 1 97 ? -15.020 -8.166 5.228 1.00 92.00 97 ASP A O 1
ATOM 786 N N . SER A 1 98 ? -12.896 -8.319 4.523 1.00 92.44 98 SER A N 1
ATOM 787 C CA . SER A 1 98 ? -12.357 -7.174 5.255 1.00 92.44 98 SER A CA 1
ATOM 788 C C . SER A 1 98 ? -11.077 -6.639 4.604 1.00 92.44 98 SER A C 1
ATOM 790 O O . SER A 1 98 ? -10.443 -7.320 3.796 1.00 92.44 98 SER A O 1
ATOM 792 N N . HIS A 1 99 ? -10.638 -5.437 5.007 1.00 91.00 99 HIS A N 1
ATOM 793 C CA . HIS A 1 99 ? -9.391 -4.825 4.517 1.00 91.00 99 HIS A CA 1
ATOM 794 C C . HIS A 1 99 ? -8.142 -5.701 4.753 1.00 91.00 99 HIS A C 1
ATOM 796 O O . HIS A 1 99 ? -7.144 -5.557 4.048 1.00 91.00 99 HIS A O 1
ATOM 802 N N . LYS A 1 100 ? -8.198 -6.636 5.714 1.00 92.56 100 LYS A N 1
ATOM 803 C CA . LYS A 1 100 ? -7.102 -7.558 6.048 1.00 92.56 100 LYS A CA 1
ATOM 804 C C . LYS A 1 100 ? -6.743 -8.494 4.898 1.00 92.56 100 LYS A C 1
ATOM 806 O O . LYS A 1 100 ? -5.613 -8.970 4.838 1.00 92.56 100 LYS A O 1
ATOM 811 N N . ILE A 1 101 ? -7.653 -8.728 3.948 1.00 95.12 101 ILE A N 1
ATOM 812 C CA . ILE A 1 101 ? -7.344 -9.536 2.762 1.00 95.12 101 ILE A CA 1
ATOM 813 C C . ILE A 1 101 ? -6.185 -8.939 1.948 1.00 95.12 101 ILE A C 1
ATOM 815 O O . ILE A 1 101 ? -5.386 -9.681 1.380 1.00 95.12 101 ILE A O 1
ATOM 819 N N . MET A 1 102 ? -6.034 -7.609 1.964 1.00 95.62 102 MET A N 1
ATOM 820 C CA . MET A 1 102 ? -4.962 -6.908 1.254 1.00 95.62 102 MET A CA 1
ATOM 821 C C . MET A 1 102 ? -3.576 -7.260 1.805 1.00 95.62 102 MET A C 1
ATOM 823 O O . MET A 1 102 ? -2.597 -7.212 1.067 1.00 95.62 102 MET A O 1
ATOM 827 N N . GLU A 1 103 ? -3.475 -7.696 3.064 1.00 94.50 103 GLU A N 1
ATOM 828 C CA . GLU A 1 103 ? -2.204 -8.130 3.652 1.00 94.50 103 GLU A CA 1
ATOM 829 C C . GLU A 1 103 ? -1.628 -9.369 2.971 1.00 94.50 103 GLU A C 1
ATOM 831 O O . GLU A 1 103 ? -0.417 -9.563 2.987 1.00 94.50 103 GLU A O 1
ATOM 836 N N . LYS A 1 104 ? -2.475 -10.199 2.350 1.00 95.81 104 LYS A N 1
ATOM 837 C CA . LYS A 1 104 ? -2.046 -11.429 1.671 1.00 95.81 104 LYS A CA 1
ATOM 838 C C . LYS A 1 104 ? -1.214 -11.164 0.419 1.00 95.81 104 LYS A C 1
ATOM 840 O O . LYS A 1 104 ? -0.464 -12.043 0.014 1.00 95.81 104 LYS A O 1
ATOM 845 N N . ILE A 1 105 ? -1.356 -9.979 -0.170 1.00 97.06 105 ILE A N 1
ATOM 846 C CA . ILE A 1 105 ? -0.644 -9.554 -1.384 1.00 97.06 105 ILE A CA 1
ATOM 847 C C . ILE A 1 105 ? 0.308 -8.379 -1.120 1.00 97.06 105 ILE A C 1
ATOM 849 O O . ILE A 1 105 ? 0.959 -7.881 -2.039 1.00 97.06 105 ILE A O 1
ATOM 853 N N . ALA A 1 106 ? 0.354 -7.895 0.123 1.00 97.38 106 ALA A N 1
ATOM 854 C CA . ALA A 1 106 ? 1.189 -6.776 0.517 1.00 97.38 106 ALA A CA 1
ATOM 855 C C . ALA A 1 106 ? 2.569 -7.244 0.978 1.00 97.38 106 ALA A C 1
ATOM 857 O O . ALA A 1 106 ? 2.742 -8.325 1.539 1.00 97.38 106 ALA A O 1
ATOM 858 N N . ARG A 1 107 ? 3.556 -6.381 0.766 1.00 97.06 107 ARG A N 1
ATOM 859 C CA . ARG A 1 107 ? 4.958 -6.582 1.119 1.00 97.06 107 ARG A CA 1
ATOM 860 C C . ARG A 1 107 ? 5.394 -5.504 2.113 1.00 97.06 107 ARG A C 1
ATOM 862 O O . ARG A 1 107 ? 4.893 -4.378 2.084 1.00 97.06 107 ARG A O 1
ATOM 869 N N . SER A 1 108 ? 6.340 -5.860 2.973 1.00 92.94 108 SER A N 1
ATOM 870 C CA . SER A 1 108 ? 6.961 -4.974 3.967 1.00 92.94 108 SER A CA 1
ATOM 871 C C . SER A 1 108 ? 8.473 -4.910 3.742 1.00 92.94 108 SER A C 1
ATOM 873 O O . SER A 1 108 ? 9.024 -5.755 3.031 1.00 92.94 108 SER A O 1
ATOM 875 N N . VAL A 1 109 ? 9.132 -3.913 4.340 1.00 90.00 109 VAL A N 1
ATOM 876 C CA . VAL A 1 109 ? 10.580 -3.647 4.235 1.00 90.00 109 VAL A CA 1
ATOM 877 C C . VAL A 1 109 ? 11.228 -3.634 5.616 1.00 90.00 109 VAL A C 1
ATOM 879 O O . VAL A 1 109 ? 10.572 -3.145 6.560 1.00 90.00 109 VAL A O 1
#

Sequence (109 aa):
MKLIDVLWFEKGTSNVIAAFEVEKSTSIYSGILRLTDLCYSIAESDNVFYLVVPEKREKDVILQLSRPAIKNIHTPIKYILFSELRQHCDALCRFGDSHKIMEKIARSV

pLDDT: mean 91.25, std 8.35, range [48.12, 98.25]

Radius of gyration: 13.48 Å; Cα contacts (8 Å, |Δi|>4): 144; chains: 1; bounding box: 36×33×30 Å

Solvent-accessible surface area (backbone atoms only — not comparable to full-atom values): 6541 Å² total; per-residue (Å²): 142,89,81,69,75,40,79,39,59,42,90,95,53,92,48,70,45,32,37,38,33,75,42,78,85,61,60,58,70,57,52,49,50,52,54,50,55,48,57,77,71,48,81,97,64,95,42,45,36,34,39,38,29,45,68,95,46,47,69,58,50,50,58,55,50,63,32,69,88,50,60,71,45,92,63,62,69,31,35,30,37,49,63,53,51,62,74,40,40,70,56,47,73,73,68,44,88,52,82,70,55,56,58,78,61,42,46,78,124

Secondary structure (DSSP, 8-state):
----SEEEEPTTSS-EEEEEEE-SSS-HHHHHHHHHHHHHHS-SSS-EEEEEE-GGGHHHHHHHHTSHHHHT-SS-EEEEEHHHHHHHHHHHHHH--SGGGGGGT-B--

Organism: NCBI:txid2982496